Protein AF-A0A4Q6EFF0-F1 (afdb_monomer_lite)

Radius of gyration: 14.76 Å; chains: 1; bounding box: 32×19×44 Å

pLDDT: mean 73.94, std 7.17, range [50.03, 84.88]

Foldseek 3Di:
DDLVVLLVVLVVLLVVVVVLVCCVPPVVPVPPVVVVVSVVVVVVSVVVLVVSLVVLVVVCVVVVVPVPGSSNVSNVSSVVSVVVVVVVVVD

Structure (mmCIF, N/CA/C/O backbone):
data_AF-A0A4Q6EFF0-F1
#
_entry.id   AF-A0A4Q6EFF0-F1
#
loop_
_atom_site.group_PDB
_atom_site.id
_atom_site.type_symbol
_atom_site.label_atom_id
_atom_site.label_alt_id
_atom_site.label_comp_id
_atom_site.label_asym_id
_atom_site.label_entity_id
_atom_site.label_seq_id
_atom_site.pdbx_PDB_ins_code
_atom_site.Cartn_x
_atom_site.Cartn_y
_atom_site.Cartn_z
_atom_site.occupancy
_atom_site.B_iso_or_equiv
_atom_site.auth_seq_id
_atom_site.auth_comp_id
_atom_site.auth_asym_id
_atom_site.auth_atom_id
_atom_site.pdbx_PDB_model_num
ATOM 1 N N . MET A 1 1 ? -11.918 10.622 10.001 1.00 54.44 1 MET A N 1
ATOM 2 C CA . MET A 1 1 ? -12.172 9.596 8.963 1.00 54.44 1 MET A CA 1
ATOM 3 C C . MET A 1 1 ? -13.101 8.542 9.527 1.00 54.44 1 MET A C 1
ATOM 5 O O . MET A 1 1 ? -12.931 8.160 10.674 1.00 54.44 1 MET A O 1
ATOM 9 N N . ASN A 1 2 ? -14.100 8.126 8.753 1.00 68.31 2 ASN A N 1
ATOM 10 C CA . ASN A 1 2 ? -15.028 7.068 9.148 1.00 68.31 2 ASN A CA 1
ATOM 11 C C . ASN A 1 2 ? -14.386 5.702 8.825 1.00 68.31 2 ASN A C 1
ATOM 13 O O . ASN A 1 2 ? -13.804 5.583 7.745 1.00 68.31 2 ASN A O 1
ATOM 17 N N . ASN A 1 3 ? -14.494 4.686 9.692 1.00 64.12 3 ASN A N 1
ATOM 18 C CA . ASN A 1 3 ? -13.802 3.388 9.517 1.00 64.12 3 ASN A CA 1
ATOM 19 C C . ASN A 1 3 ? -14.081 2.737 8.144 1.00 64.12 3 ASN A C 1
ATOM 21 O O . ASN A 1 3 ? -13.187 2.159 7.534 1.00 64.12 3 ASN A O 1
ATOM 25 N N . LYS A 1 4 ? -15.299 2.914 7.607 1.00 71.25 4 LYS A N 1
ATOM 26 C CA . LYS A 1 4 ? -15.680 2.452 6.259 1.00 71.25 4 LYS A CA 1
ATOM 27 C C . LYS A 1 4 ? -14.880 3.126 5.136 1.00 71.25 4 LYS A C 1
ATOM 29 O O . LYS A 1 4 ? -14.487 2.461 4.188 1.00 71.25 4 LYS A O 1
ATOM 34 N N . ARG A 1 5 ? -14.615 4.436 5.242 1.00 72.38 5 ARG A N 1
ATOM 35 C CA . ARG A 1 5 ? -13.829 5.176 4.235 1.00 72.38 5 ARG A CA 1
ATOM 36 C C . ARG A 1 5 ? -12.367 4.736 4.236 1.00 72.38 5 ARG A C 1
ATOM 38 O O . ARG A 1 5 ? -11.777 4.641 3.172 1.00 72.38 5 ARG A O 1
ATOM 45 N N . LEU A 1 6 ? -11.815 4.455 5.418 1.00 72.69 6 LEU A N 1
ATOM 46 C CA . LEU A 1 6 ? -10.438 3.976 5.569 1.00 72.69 6 LEU A CA 1
ATOM 47 C C . LEU A 1 6 ? -10.266 2.612 4.886 1.00 72.69 6 LEU A C 1
ATOM 49 O O . LEU A 1 6 ? -9.346 2.436 4.104 1.00 72.69 6 LEU A O 1
ATOM 53 N N . PHE A 1 7 ? -11.224 1.704 5.080 1.00 73.25 7 PHE A N 1
ATOM 54 C CA . PHE A 1 7 ? -11.228 0.400 4.419 1.00 73.25 7 PHE A CA 1
ATOM 55 C C . PHE A 1 7 ? -11.338 0.490 2.887 1.00 73.25 7 PHE A C 1
ATOM 57 O O . PHE A 1 7 ? -10.587 -0.174 2.181 1.00 73.25 7 PHE A O 1
ATOM 64 N N . ILE A 1 8 ? -12.229 1.345 2.368 1.00 78.50 8 ILE A N 1
ATOM 65 C CA . ILE A 1 8 ? -12.378 1.552 0.916 1.00 78.50 8 ILE A CA 1
ATOM 66 C C . ILE A 1 8 ? -11.088 2.116 0.309 1.00 78.50 8 ILE A C 1
ATOM 68 O O . ILE A 1 8 ? -10.643 1.630 -0.726 1.00 78.50 8 ILE A O 1
ATOM 72 N N . LEU A 1 9 ? -10.470 3.105 0.961 1.00 77.75 9 LEU A N 1
ATOM 73 C CA . LEU A 1 9 ? -9.194 3.669 0.515 1.00 77.75 9 LEU A CA 1
ATOM 74 C C . LEU A 1 9 ? -8.098 2.602 0.468 1.00 77.75 9 LEU A C 1
ATOM 76 O O . LEU A 1 9 ? -7.406 2.504 -0.537 1.00 77.75 9 LEU A O 1
ATOM 80 N N . SER A 1 10 ? -7.997 1.760 1.498 1.00 74.44 10 SER A N 1
ATOM 81 C CA . SER A 1 10 ? -7.021 0.668 1.531 1.00 74.44 10 SER A CA 1
ATOM 82 C C . SER A 1 10 ? -7.228 -0.335 0.396 1.00 74.44 10 SER A C 1
ATOM 84 O O . SER A 1 10 ? -6.253 -0.734 -0.231 1.00 74.44 10 SER A O 1
ATOM 86 N N . ILE A 1 11 ? -8.476 -0.695 0.069 1.00 79.69 11 ILE A N 1
ATOM 87 C CA . ILE A 1 11 ? -8.773 -1.567 -1.082 1.00 79.69 11 ILE A CA 1
ATOM 88 C C . ILE A 1 11 ? -8.318 -0.919 -2.390 1.00 79.69 11 ILE A C 1
ATOM 90 O O . ILE A 1 11 ? -7.653 -1.570 -3.190 1.00 79.69 11 ILE A O 1
ATOM 94 N N . ILE A 1 12 ? -8.642 0.359 -2.604 1.00 83.31 12 ILE A N 1
ATOM 95 C CA . ILE A 1 12 ? -8.246 1.084 -3.819 1.00 83.31 12 ILE A CA 1
ATOM 96 C C . ILE A 1 12 ? -6.720 1.107 -3.950 1.00 83.31 12 ILE A C 1
ATOM 98 O O . ILE A 1 12 ? -6.192 0.853 -5.029 1.00 83.31 12 ILE A O 1
ATOM 102 N N . THR A 1 13 ? -6.006 1.360 -2.851 1.00 79.12 13 THR A N 1
ATOM 103 C CA . THR A 1 13 ? -4.540 1.364 -2.837 1.00 79.12 13 THR A CA 1
ATOM 104 C C . THR A 1 13 ? -3.961 -0.014 -3.14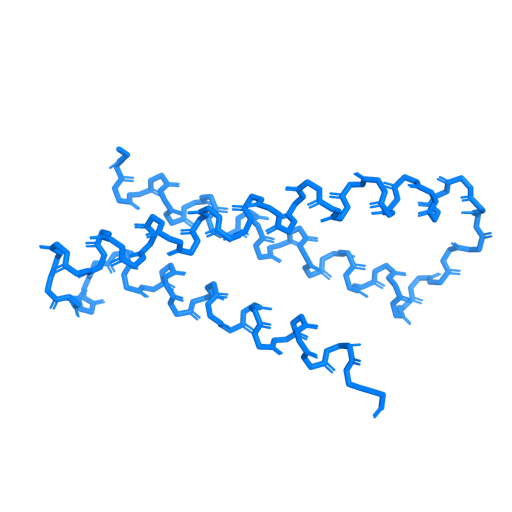8 1.00 79.12 13 THR A C 1
ATOM 106 O O . THR A 1 13 ? -3.046 -0.105 -3.961 1.00 79.12 13 THR A O 1
ATOM 109 N N . VAL A 1 14 ? -4.508 -1.087 -2.567 1.00 79.31 14 VAL A N 1
ATOM 110 C CA . VAL A 1 14 ? -4.078 -2.466 -2.855 1.00 79.31 14 VAL A CA 1
ATOM 111 C C . VAL A 1 14 ? -4.276 -2.791 -4.334 1.00 79.31 14 VAL A C 1
ATOM 113 O O . VAL A 1 14 ? -3.335 -3.220 -4.992 1.00 79.31 14 VAL A O 1
ATOM 116 N N . VAL A 1 15 ? -5.467 -2.524 -4.877 1.00 82.38 15 VAL A N 1
ATOM 117 C CA . VAL A 1 15 ? -5.784 -2.781 -6.291 1.00 82.38 15 VAL A CA 1
ATOM 118 C C . VAL A 1 15 ? -4.858 -1.991 -7.215 1.00 82.38 15 VAL A C 1
ATOM 120 O O . VAL A 1 15 ? -4.345 -2.548 -8.183 1.00 82.38 15 VAL A O 1
ATOM 123 N N . PHE A 1 16 ? -4.597 -0.719 -6.902 1.00 81.25 16 PHE A N 1
ATOM 124 C CA . PHE A 1 16 ? -3.678 0.112 -7.675 1.00 81.25 16 PHE A CA 1
ATOM 125 C C . PHE A 1 16 ? -2.265 -0.483 -7.710 1.00 81.25 16 PHE A C 1
ATOM 127 O O . PHE A 1 16 ? -1.714 -0.669 -8.790 1.00 81.25 16 PHE A O 1
ATOM 134 N N . PHE A 1 17 ? -1.698 -0.843 -6.554 1.00 76.56 17 PHE A N 1
ATOM 135 C CA . PHE A 1 17 ? -0.364 -1.448 -6.494 1.00 76.56 17 PHE A CA 1
ATOM 136 C C . PHE A 1 17 ? -0.309 -2.832 -7.153 1.00 76.56 17 PHE A C 1
ATOM 138 O O . PHE A 1 17 ? 0.689 -3.153 -7.791 1.00 76.56 17 PHE A O 1
ATOM 145 N N . SER A 1 18 ? -1.370 -3.637 -7.067 1.00 77.56 18 SER A N 1
ATOM 146 C CA . SER A 1 18 ? -1.442 -4.919 -7.779 1.00 77.56 18 SER A CA 1
ATOM 147 C C . SER A 1 18 ? -1.441 -4.741 -9.300 1.00 77.56 18 SER A C 1
ATOM 149 O O . SER A 1 18 ? -0.751 -5.483 -9.994 1.00 77.56 18 SER A O 1
ATOM 151 N N . LEU A 1 19 ? -2.162 -3.747 -9.829 1.00 75.25 19 LEU A N 1
ATOM 152 C CA . LEU A 1 19 ? -2.127 -3.407 -11.258 1.00 75.25 19 LEU A CA 1
ATOM 153 C C . LEU A 1 19 ? -0.748 -2.894 -11.683 1.00 75.25 19 LEU A C 1
ATOM 155 O O . LEU A 1 19 ? -0.254 -3.258 -12.747 1.00 75.25 19 LEU A O 1
ATOM 159 N N . LEU A 1 20 ? -0.115 -2.093 -10.826 1.00 74.19 20 LEU A N 1
ATOM 160 C CA . LEU A 1 20 ? 1.237 -1.574 -11.020 1.00 74.19 20 LEU A CA 1
ATOM 161 C C . LEU A 1 20 ? 2.255 -2.717 -11.134 1.00 74.19 20 LEU A C 1
ATOM 163 O O . LEU A 1 20 ? 3.058 -2.765 -12.066 1.00 74.19 20 LEU A O 1
ATOM 167 N N . PHE A 1 21 ? 2.157 -3.689 -10.228 1.00 70.75 21 PHE A N 1
ATOM 168 C CA . PHE A 1 21 ? 2.984 -4.891 -10.225 1.00 70.75 21 PHE A CA 1
ATOM 169 C C . PHE A 1 21 ? 2.745 -5.755 -11.470 1.00 70.75 21 PHE A C 1
ATOM 171 O O . PHE A 1 21 ? 3.694 -6.209 -12.106 1.00 70.75 21 PHE A O 1
ATOM 178 N N . LEU A 1 22 ? 1.483 -5.933 -11.872 1.00 72.12 22 LEU A N 1
ATOM 179 C CA . LEU A 1 22 ? 1.133 -6.666 -13.089 1.00 72.12 22 LEU A CA 1
ATOM 180 C C . LEU A 1 22 ? 1.720 -5.992 -14.339 1.00 72.12 22 LEU A C 1
ATOM 182 O O . LEU A 1 22 ? 2.231 -6.670 -15.231 1.00 72.12 22 LEU A O 1
ATOM 186 N N . ASN A 1 23 ? 1.703 -4.660 -14.383 1.00 70.06 23 ASN A N 1
ATOM 187 C CA . ASN A 1 23 ? 2.301 -3.902 -15.474 1.00 70.06 23 ASN A CA 1
ATOM 188 C C . ASN A 1 23 ? 3.831 -4.061 -15.520 1.00 70.06 23 ASN A C 1
ATOM 190 O O . ASN A 1 23 ? 4.400 -4.264 -16.591 1.00 70.06 23 ASN A O 1
ATOM 194 N N . ALA A 1 24 ? 4.486 -4.034 -14.356 1.00 67.06 24 ALA A N 1
ATOM 195 C CA . ALA A 1 24 ? 5.935 -4.182 -14.243 1.00 67.06 24 ALA A CA 1
ATOM 196 C C . ALA A 1 24 ? 6.435 -5.587 -14.632 1.00 67.06 24 ALA A C 1
ATOM 198 O O . ALA A 1 24 ? 7.429 -5.704 -15.347 1.00 67.06 24 ALA A O 1
ATOM 199 N N . TYR A 1 25 ? 5.750 -6.651 -14.196 1.00 65.75 25 TYR A N 1
ATOM 200 C CA . TYR A 1 25 ? 6.230 -8.027 -14.378 1.00 65.75 25 TYR A CA 1
ATOM 201 C C . TYR A 1 25 ? 5.669 -8.738 -15.615 1.00 65.75 25 TYR A C 1
ATOM 203 O O . TYR A 1 25 ? 6.383 -9.542 -16.215 1.00 65.75 25 TYR A O 1
ATOM 211 N N . VAL A 1 26 ? 4.416 -8.472 -16.005 1.00 63.94 26 VAL A N 1
ATOM 212 C CA . VAL A 1 26 ? 3.725 -9.233 -17.065 1.00 63.94 26 VAL A CA 1
ATOM 213 C C . VAL A 1 26 ? 3.640 -8.453 -18.371 1.00 63.94 26 VAL A C 1
ATOM 215 O O . VAL A 1 26 ? 3.949 -9.003 -19.423 1.00 63.94 26 VAL A O 1
ATOM 218 N N . LEU A 1 27 ? 3.232 -7.182 -18.323 1.00 64.12 27 LEU A N 1
ATOM 219 C CA . LEU A 1 27 ? 3.004 -6.398 -19.543 1.00 64.12 27 LEU A CA 1
ATOM 220 C C . LEU A 1 27 ?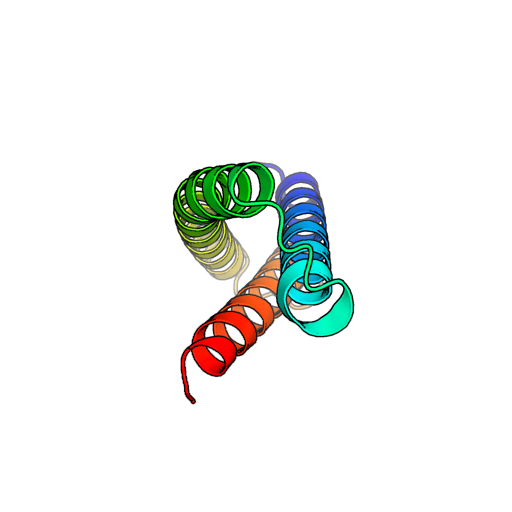 4.299 -5.863 -20.165 1.00 64.12 27 LEU A C 1
ATOM 222 O O . LEU A 1 27 ? 4.318 -5.684 -21.379 1.00 64.12 27 LEU A O 1
ATOM 226 N N . LYS A 1 28 ? 5.355 -5.613 -19.366 1.00 59.75 28 LYS A N 1
ATOM 227 C CA . LYS A 1 28 ? 6.675 -5.111 -19.819 1.00 59.75 28 LYS A CA 1
ATOM 228 C C . LYS A 1 28 ? 6.559 -4.067 -20.938 1.00 59.75 28 LYS A C 1
ATOM 230 O O . LYS A 1 28 ? 7.198 -4.160 -21.979 1.00 59.75 28 LYS A O 1
ATOM 235 N N . SER A 1 29 ? 5.693 -3.078 -20.738 1.00 59.91 29 SER A N 1
ATOM 236 C CA . SER A 1 29 ? 5.469 -2.039 -21.737 1.00 59.91 29 SER A CA 1
ATOM 237 C C . SER A 1 29 ? 6.722 -1.160 -21.866 1.00 59.91 29 SER A C 1
ATOM 239 O O . SER A 1 29 ? 6.954 -0.299 -21.022 1.00 59.91 29 SER A O 1
ATOM 241 N N . GLU A 1 30 ? 7.513 -1.354 -22.926 1.00 59.66 30 GLU A N 1
ATOM 242 C CA . GLU A 1 30 ? 8.826 -0.712 -23.163 1.00 59.66 30 GLU A CA 1
ATOM 243 C C . GLU A 1 30 ? 8.763 0.786 -23.525 1.00 59.66 30 GLU A C 1
ATOM 245 O O . GLU A 1 30 ? 9.773 1.420 -23.832 1.00 59.66 30 GLU A O 1
ATOM 250 N N . TYR A 1 31 ? 7.579 1.397 -23.488 1.00 66.06 31 TYR A N 1
ATOM 251 C CA . TYR A 1 31 ? 7.439 2.825 -23.743 1.00 66.06 31 TYR A CA 1
ATOM 252 C C . TYR A 1 31 ? 8.064 3.638 -22.605 1.00 66.06 31 TYR A C 1
ATOM 254 O O . TYR A 1 31 ? 7.525 3.707 -21.500 1.00 66.06 31 TYR A O 1
ATOM 262 N N . VAL A 1 32 ? 9.160 4.336 -22.912 1.00 64.75 32 VAL A N 1
ATOM 263 C CA . VAL A 1 32 ? 9.884 5.233 -21.991 1.00 64.75 32 VAL A CA 1
ATOM 264 C C . VAL A 1 32 ? 8.940 6.222 -21.293 1.00 64.75 32 VAL A C 1
ATOM 266 O O . VAL A 1 32 ? 9.062 6.457 -20.094 1.00 64.75 32 VAL A O 1
ATOM 269 N N . LEU A 1 33 ? 7.937 6.745 -22.009 1.00 65.75 33 LEU A N 1
ATOM 270 C CA . LEU A 1 33 ? 6.936 7.658 -21.444 1.00 65.75 33 LEU A CA 1
ATOM 271 C C . LEU A 1 33 ? 6.073 6.999 -20.354 1.00 65.75 33 LEU A C 1
ATOM 273 O O . LEU A 1 33 ? 5.735 7.638 -19.360 1.00 65.75 33 LEU A O 1
ATOM 277 N N . ILE A 1 34 ? 5.727 5.720 -20.536 1.00 70.06 34 ILE A N 1
ATOM 278 C CA . ILE A 1 34 ? 4.950 4.944 -19.565 1.00 70.06 34 ILE A CA 1
ATOM 279 C C . ILE A 1 34 ? 5.810 4.676 -18.335 1.00 70.06 34 ILE A C 1
ATOM 281 O O . ILE A 1 34 ? 5.314 4.869 -17.233 1.00 70.06 34 ILE A O 1
ATOM 285 N N . GLY A 1 35 ? 7.093 4.340 -18.512 1.00 68.75 35 GLY A N 1
ATOM 286 C CA . GLY A 1 35 ? 8.053 4.187 -17.414 1.00 68.75 35 GLY A CA 1
ATOM 287 C C . GLY A 1 35 ? 8.178 5.444 -16.548 1.00 68.75 35 GLY A C 1
ATOM 288 O O . GLY A 1 35 ? 8.017 5.365 -15.333 1.00 68.75 35 GLY A O 1
ATOM 289 N N . VAL A 1 36 ? 8.348 6.619 -17.165 1.00 71.81 36 VAL A N 1
ATOM 290 C CA . VAL A 1 36 ? 8.450 7.901 -16.439 1.00 71.81 36 VAL A CA 1
ATOM 291 C C . VAL A 1 36 ? 7.161 8.228 -15.681 1.00 71.81 36 VAL A C 1
ATOM 293 O O . VAL A 1 36 ? 7.213 8.612 -14.514 1.00 71.81 36 VAL A O 1
ATOM 296 N N . ILE A 1 37 ? 5.989 8.047 -16.302 1.00 74.88 37 ILE A N 1
ATOM 297 C CA . ILE A 1 37 ? 4.703 8.246 -15.615 1.00 74.88 37 ILE A CA 1
ATOM 298 C C . ILE A 1 37 ? 4.577 7.277 -14.435 1.00 74.88 37 ILE A C 1
ATOM 300 O O . ILE A 1 37 ? 4.113 7.681 -13.367 1.00 74.88 37 ILE A O 1
ATOM 304 N N . HIS A 1 38 ? 5.017 6.028 -14.607 1.00 71.50 38 HIS A N 1
ATOM 305 C CA . HIS A 1 38 ? 4.992 4.992 -13.579 1.00 71.50 38 HIS A CA 1
ATOM 306 C C . HIS A 1 38 ? 5.830 5.386 -12.363 1.00 71.50 38 HIS A C 1
ATOM 308 O O . HIS A 1 38 ? 5.338 5.321 -11.237 1.00 71.50 38 HIS A O 1
ATOM 314 N N . GLU A 1 39 ? 7.061 5.849 -12.584 1.00 74.12 39 GLU A N 1
ATOM 315 C CA . GLU A 1 39 ? 7.967 6.321 -11.531 1.00 74.12 39 GLU A CA 1
ATOM 316 C C . GLU A 1 39 ? 7.419 7.577 -10.838 1.00 74.12 39 GLU A C 1
ATOM 318 O O . GLU A 1 39 ? 7.362 7.654 -9.608 1.00 74.12 39 GLU A O 1
ATOM 323 N N . MET A 1 40 ? 6.908 8.540 -11.612 1.00 78.88 40 MET A N 1
ATOM 324 C CA . MET A 1 40 ? 6.325 9.763 -11.057 1.00 78.88 40 MET A CA 1
ATOM 325 C C . MET A 1 40 ? 5.050 9.516 -10.249 1.00 78.88 40 MET A C 1
ATOM 327 O O . MET A 1 40 ? 4.772 10.283 -9.330 1.00 78.88 40 MET A O 1
ATOM 331 N N . THR A 1 41 ? 4.271 8.471 -10.553 1.00 76.62 41 THR A N 1
ATOM 332 C CA . THR A 1 41 ? 3.086 8.104 -9.757 1.00 76.62 41 THR A CA 1
ATOM 333 C C . THR A 1 41 ? 3.403 7.171 -8.595 1.00 76.62 41 THR A C 1
ATOM 335 O O . THR A 1 41 ? 2.733 7.265 -7.569 1.00 76.62 41 THR A O 1
ATOM 338 N N . THR A 1 42 ? 4.428 6.321 -8.677 1.00 78.12 42 THR A N 1
ATOM 339 C CA . THR A 1 42 ? 4.792 5.413 -7.571 1.00 78.12 42 THR A CA 1
ATOM 340 C C . THR A 1 42 ? 5.268 6.167 -6.336 1.00 78.12 42 THR A C 1
ATOM 342 O O . THR A 1 42 ? 4.848 5.823 -5.232 1.00 78.12 42 THR A O 1
ATOM 345 N N . ILE A 1 43 ? 6.086 7.212 -6.494 1.00 79.94 43 ILE A N 1
ATOM 346 C CA . ILE A 1 43 ? 6.610 8.016 -5.374 1.00 79.94 43 ILE A CA 1
ATOM 347 C C . ILE A 1 43 ? 5.482 8.631 -4.514 1.00 79.94 43 ILE A C 1
ATOM 349 O O . ILE A 1 43 ? 5.446 8.373 -3.304 1.00 79.94 43 ILE A O 1
ATOM 353 N N . PRO A 1 44 ? 4.524 9.403 -5.072 1.00 79.31 44 PRO A N 1
ATOM 354 C CA . PRO A 1 44 ? 3.418 9.943 -4.289 1.00 79.31 44 PRO A CA 1
ATOM 355 C C . PRO A 1 44 ? 2.504 8.841 -3.742 1.00 79.31 44 PRO A C 1
ATOM 357 O O . PRO A 1 44 ? 1.982 8.991 -2.636 1.00 79.31 44 PRO A O 1
ATOM 360 N N . MET A 1 45 ? 2.345 7.712 -4.444 1.00 79.25 45 MET A N 1
ATOM 361 C CA . MET A 1 45 ? 1.540 6.594 -3.943 1.00 79.25 45 MET A CA 1
ATOM 362 C C . MET A 1 45 ? 2.188 5.885 -2.749 1.00 79.25 45 MET A C 1
ATOM 364 O O . MET A 1 45 ? 1.481 5.473 -1.833 1.00 79.25 45 MET A O 1
ATOM 368 N N . LEU A 1 46 ? 3.519 5.776 -2.716 1.00 80.69 46 LEU A N 1
ATOM 369 C CA . LEU A 1 46 ? 4.286 5.258 -1.578 1.00 80.69 46 LEU A CA 1
ATOM 370 C C . LEU A 1 46 ? 4.139 6.160 -0.348 1.00 80.69 46 LEU A C 1
ATOM 372 O O . LEU A 1 46 ? 3.890 5.670 0.755 1.00 80.69 46 LEU A O 1
ATOM 376 N N . LEU A 1 47 ? 4.213 7.480 -0.536 1.00 82.25 47 LEU A N 1
ATOM 377 C CA . LEU A 1 47 ? 3.944 8.448 0.533 1.00 82.25 47 LEU A CA 1
ATOM 378 C C . LEU A 1 47 ? 2.497 8.340 1.035 1.00 82.25 47 LEU A C 1
ATOM 380 O O . LEU A 1 47 ? 2.250 8.342 2.244 1.00 82.25 47 LEU A O 1
ATOM 384 N N . PHE A 1 48 ? 1.539 8.187 0.120 1.00 82.69 48 PHE A N 1
ATOM 385 C CA . PHE A 1 48 ? 0.133 7.994 0.465 1.00 82.69 48 PHE A CA 1
ATOM 386 C C . PHE A 1 48 ? -0.107 6.675 1.214 1.00 82.69 48 PHE A C 1
ATOM 388 O O . PHE A 1 48 ? -0.876 6.644 2.176 1.00 82.69 48 PHE A O 1
ATOM 395 N N . LEU A 1 49 ? 0.593 5.603 0.834 1.00 80.06 49 LEU A N 1
ATOM 396 C CA . LEU A 1 49 ? 0.565 4.314 1.522 1.00 80.06 49 LEU A CA 1
ATOM 397 C C . LEU A 1 49 ? 1.082 4.443 2.959 1.00 80.06 49 LEU A C 1
ATOM 399 O O . LEU A 1 49 ? 0.419 3.978 3.886 1.00 80.06 49 LEU A O 1
ATOM 403 N N . ALA A 1 50 ? 2.215 5.120 3.167 1.00 80.44 50 ALA A N 1
ATOM 404 C CA . ALA A 1 50 ? 2.763 5.366 4.501 1.00 80.44 50 ALA A CA 1
ATOM 405 C C . ALA A 1 50 ? 1.777 6.151 5.385 1.00 80.44 50 ALA A C 1
ATOM 407 O O . ALA A 1 50 ? 1.564 5.810 6.553 1.00 80.44 50 ALA A O 1
ATOM 408 N N . PHE A 1 51 ? 1.106 7.153 4.813 1.00 84.88 51 PHE A N 1
ATOM 409 C CA . PHE A 1 51 ? 0.052 7.900 5.495 1.00 84.88 51 PHE A CA 1
ATOM 410 C C . PHE A 1 51 ? -1.136 6.997 5.861 1.00 84.88 51 PHE A C 1
ATOM 412 O O . PHE A 1 51 ? -1.588 6.997 7.007 1.00 84.88 51 PHE A O 1
ATOM 419 N N . LEU A 1 52 ? -1.614 6.171 4.927 1.00 80.25 52 LEU A N 1
ATOM 420 C CA . LEU A 1 52 ? -2.690 5.204 5.164 1.00 80.25 52 LEU A CA 1
ATOM 421 C C . LEU A 1 52 ? -2.343 4.210 6.273 1.00 80.25 52 LEU A C 1
ATOM 423 O O . LEU A 1 52 ? -3.175 3.977 7.150 1.00 80.25 52 LEU A O 1
ATOM 427 N N . VAL A 1 53 ? -1.121 3.674 6.282 1.00 82.62 53 VAL A N 1
ATOM 428 C CA . VAL A 1 53 ? -0.624 2.777 7.334 1.00 82.62 53 VAL A CA 1
ATOM 429 C C . VAL A 1 53 ? -0.642 3.485 8.685 1.00 82.62 53 VAL A C 1
ATOM 431 O O . VAL A 1 53 ? -1.221 2.956 9.635 1.00 82.62 53 VAL A O 1
ATOM 434 N N . TYR A 1 54 ? -0.099 4.704 8.774 1.00 82.56 54 TYR A N 1
ATOM 435 C CA . TYR A 1 54 ? -0.102 5.490 10.010 1.00 82.56 54 TYR A CA 1
ATOM 436 C C . TYR A 1 54 ? -1.523 5.702 10.553 1.00 82.56 54 TYR A C 1
ATOM 438 O O . TYR A 1 54 ? -1.797 5.457 11.733 1.00 82.56 54 TYR A O 1
ATOM 446 N N . PHE A 1 55 ? -2.463 6.099 9.691 1.00 78.62 55 PHE A N 1
ATOM 447 C CA . PHE A 1 55 ? -3.860 6.267 10.087 1.00 78.62 55 PHE A CA 1
ATOM 448 C C . PHE A 1 55 ? -4.514 4.942 10.475 1.00 78.62 55 PHE A C 1
ATOM 450 O O . PHE A 1 55 ? -5.231 4.898 11.476 1.00 78.62 55 PHE A O 1
ATOM 457 N N . SER A 1 56 ? -4.256 3.862 9.739 1.00 76.38 56 SER A N 1
ATOM 458 C CA . SER A 1 56 ? -4.811 2.543 10.040 1.00 76.38 56 SER A CA 1
ATOM 459 C C . SER A 1 56 ? -4.315 2.032 11.395 1.00 76.38 56 SER A C 1
ATOM 461 O O . SER A 1 56 ? -5.126 1.552 12.183 1.00 76.38 56 SER A O 1
ATOM 463 N N . VAL A 1 57 ? -3.031 2.214 11.726 1.00 79.75 57 VAL A N 1
ATOM 464 C CA . VAL A 1 57 ? -2.452 1.888 1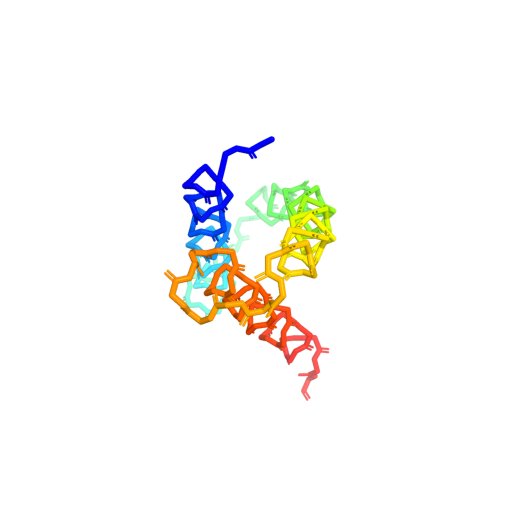3.044 1.00 79.75 57 VAL A CA 1
ATOM 465 C C . VAL A 1 57 ? -3.097 2.722 14.144 1.00 79.75 57 VAL A C 1
ATOM 467 O O . VAL A 1 57 ? -3.584 2.167 15.130 1.00 79.75 57 VAL A O 1
ATOM 470 N N . LYS A 1 58 ? -3.185 4.044 13.962 1.00 78.38 58 LYS A N 1
ATOM 471 C CA . LYS A 1 58 ? -3.798 4.953 14.941 1.00 78.38 58 LYS A CA 1
ATOM 472 C C . LYS A 1 58 ? -5.262 4.601 15.227 1.00 78.38 58 LYS A C 1
ATOM 474 O O . LYS A 1 58 ? -5.681 4.601 16.384 1.00 78.38 58 LYS A O 1
ATOM 479 N N . PHE A 1 59 ? -6.042 4.286 14.192 1.00 76.12 59 PHE A N 1
ATOM 480 C CA . PHE A 1 59 ? -7.436 3.867 14.349 1.00 76.12 59 PHE A CA 1
ATOM 481 C C . PHE A 1 59 ? -7.557 2.471 14.966 1.00 76.12 59 PHE A C 1
ATOM 483 O O . PHE A 1 59 ? -8.398 2.281 15.839 1.00 76.12 59 PHE A O 1
ATOM 490 N N . SER A 1 60 ? -6.700 1.522 14.584 1.00 72.12 60 SER A N 1
ATOM 491 C CA . SER A 1 60 ? -6.714 0.168 15.149 1.00 72.12 60 SER A CA 1
ATOM 492 C C . SER A 1 60 ? -6.334 0.163 16.637 1.00 72.12 60 SER A C 1
ATOM 494 O O . SER A 1 60 ? -7.002 -0.494 17.432 1.00 72.12 60 SER A O 1
ATOM 496 N N . LEU A 1 61 ? -5.362 0.987 17.051 1.00 75.75 61 LEU A N 1
ATOM 497 C CA . LEU A 1 61 ? -5.022 1.218 18.462 1.00 75.75 61 LEU A CA 1
ATOM 498 C C . LEU A 1 61 ? -6.201 1.816 19.241 1.00 75.75 61 LEU A C 1
ATOM 500 O O . LEU A 1 61 ? -6.543 1.331 20.319 1.00 75.75 61 LEU A O 1
ATOM 504 N N . LYS A 1 62 ? -6.869 2.831 18.676 1.00 75.81 62 LYS A N 1
ATOM 505 C CA . LYS A 1 62 ? -8.058 3.453 19.285 1.00 75.81 62 LYS A CA 1
ATOM 506 C C . LYS A 1 62 ? -9.219 2.464 19.437 1.00 75.81 62 LYS A C 1
ATOM 508 O O . LYS A 1 62 ? -9.962 2.522 20.411 1.00 75.81 62 LYS A O 1
ATOM 513 N N . ASP A 1 63 ? -9.350 1.540 18.493 1.00 71.62 63 ASP A N 1
ATOM 514 C CA . ASP A 1 63 ? -10.361 0.486 18.475 1.00 71.62 63 ASP A CA 1
ATOM 515 C C . ASP A 1 63 ? -9.946 -0.789 19.252 1.00 71.62 63 ASP A C 1
ATOM 517 O O . ASP A 1 63 ? -10.664 -1.792 19.182 1.00 71.62 63 ASP A O 1
ATOM 521 N N . ARG A 1 64 ? -8.824 -0.758 19.997 1.00 74.31 64 ARG A N 1
ATOM 522 C CA . ARG A 1 64 ? -8.197 -1.894 20.714 1.00 74.31 64 ARG A CA 1
ATOM 523 C C . ARG A 1 64 ? -8.019 -3.153 19.857 1.00 74.31 64 ARG A C 1
ATOM 525 O O . ARG A 1 64 ? -8.292 -4.256 20.322 1.00 74.31 64 ARG A O 1
ATOM 532 N N . PHE A 1 65 ? -7.614 -2.999 18.597 1.00 65.44 65 PHE A N 1
ATOM 533 C CA . PHE A 1 65 ? -7.419 -4.112 17.658 1.00 65.44 65 PHE A CA 1
ATOM 534 C C . PHE A 1 65 ? -8.634 -5.050 17.561 1.00 65.44 65 PHE A C 1
ATOM 536 O O . PHE A 1 65 ? -8.502 -6.261 17.400 1.00 65.44 65 PHE A O 1
ATOM 543 N N . SER A 1 66 ? -9.849 -4.504 17.673 1.00 68.06 66 SER A N 1
ATOM 544 C CA . SER A 1 66 ? -11.057 -5.315 17.560 1.00 68.06 66 SER A CA 1
ATOM 545 C C . SER A 1 66 ? -11.176 -5.907 16.149 1.00 68.06 66 SER A C 1
ATOM 547 O O . SER A 1 66 ? -11.422 -5.187 15.182 1.00 68.06 66 SER A O 1
ATOM 549 N N . ILE A 1 67 ? -11.057 -7.234 16.049 1.00 63.00 67 ILE A N 1
ATOM 550 C CA . ILE A 1 67 ? -11.058 -8.012 14.793 1.00 63.00 67 ILE A CA 1
ATOM 551 C C . ILE A 1 67 ? -12.360 -7.822 13.991 1.00 63.00 67 ILE A C 1
ATOM 553 O O . ILE A 1 67 ? -12.376 -7.933 12.767 1.00 63.00 67 ILE A O 1
ATOM 557 N N . LYS A 1 68 ? -13.464 -7.477 14.671 1.00 64.81 68 LYS A N 1
ATOM 558 C CA . LYS A 1 68 ? -14.766 -7.200 14.039 1.00 64.81 68 LYS A CA 1
ATOM 559 C C . LYS A 1 68 ? -14.810 -5.861 13.296 1.00 64.81 68 LYS A C 1
ATOM 561 O O . LYS A 1 68 ? -15.762 -5.603 12.563 1.00 64.81 68 LYS A O 1
ATOM 566 N N . LYS A 1 69 ? -13.827 -4.979 13.500 1.00 68.44 69 LYS A N 1
ATOM 567 C CA . LYS A 1 69 ? -13.805 -3.646 12.895 1.00 68.44 69 LYS A CA 1
ATOM 568 C C . LYS A 1 69 ? -12.942 -3.640 11.638 1.00 68.44 69 LYS A C 1
ATOM 570 O O . LYS A 1 69 ? -11.821 -4.139 11.620 1.00 68.44 69 LYS A O 1
ATOM 575 N N . ALA A 1 70 ? -13.458 -2.979 10.603 1.00 68.50 70 ALA A N 1
ATOM 576 C CA . ALA A 1 70 ? -12.793 -2.828 9.308 1.00 68.50 70 ALA 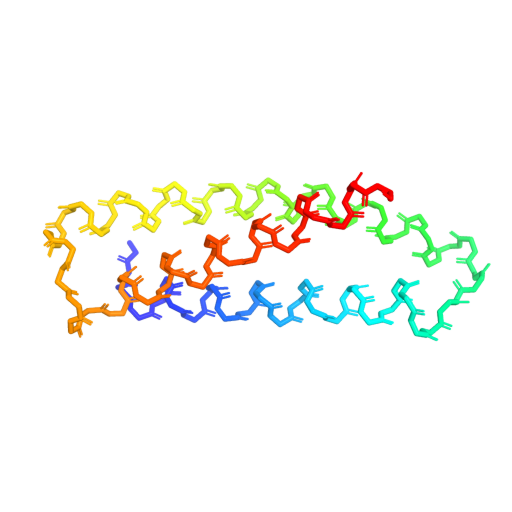A CA 1
ATOM 577 C C . ALA A 1 70 ? -11.392 -2.182 9.402 1.00 68.50 70 ALA A C 1
ATOM 579 O O . ALA A 1 70 ? -10.552 -2.405 8.535 1.00 68.50 70 ALA A O 1
ATOM 580 N N . SER A 1 71 ? -11.116 -1.431 10.475 1.00 67.38 71 SER A N 1
ATOM 581 C CA . SER A 1 71 ? -9.810 -0.832 10.782 1.00 67.38 71 SER A CA 1
ATOM 582 C C . SER A 1 71 ? -8.691 -1.876 10.916 1.00 67.38 71 SER A C 1
ATOM 584 O O . SER A 1 71 ? -7.575 -1.636 10.461 1.00 67.38 71 SER A O 1
ATOM 586 N N . PHE A 1 72 ? -8.989 -3.042 11.504 1.00 75.19 72 PHE A N 1
ATOM 587 C CA . PHE A 1 72 ? -8.018 -4.124 11.687 1.00 75.19 72 PHE A CA 1
ATOM 588 C C . PHE A 1 72 ? -7.692 -4.815 10.358 1.00 75.19 72 PHE A C 1
ATOM 590 O O . PHE A 1 72 ? -6.526 -4.997 10.022 1.00 75.19 72 PHE A O 1
ATOM 597 N N . TRP A 1 73 ? -8.719 -5.116 9.560 1.00 72.38 73 TRP 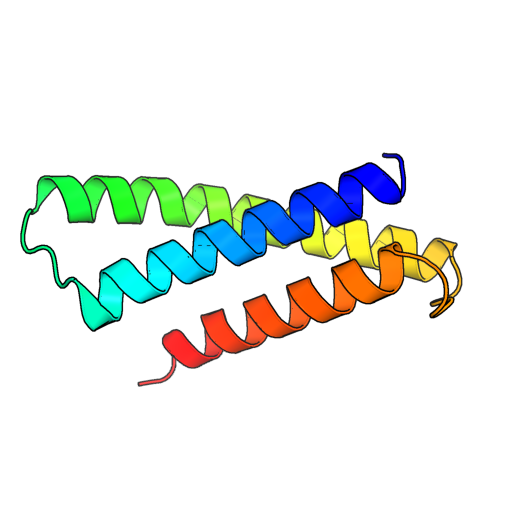A N 1
ATOM 598 C CA . TRP A 1 73 ? -8.561 -5.712 8.229 1.00 72.38 73 TRP A CA 1
ATOM 599 C C . TRP A 1 73 ? -7.835 -4.789 7.250 1.00 72.38 73 TRP A C 1
ATOM 601 O O . TRP A 1 73 ? -6.968 -5.240 6.509 1.00 72.38 73 TRP A O 1
ATOM 611 N N . SER A 1 74 ? -8.132 -3.488 7.300 1.00 76.25 74 SER A N 1
ATOM 612 C CA . SER A 1 74 ? -7.387 -2.461 6.566 1.00 76.25 74 SER A CA 1
ATOM 613 C C . SER A 1 74 ? -5.899 -2.491 6.918 1.00 76.25 74 SER A C 1
ATOM 615 O O . SER A 1 74 ? -5.052 -2.472 6.032 1.00 76.25 74 SER A O 1
ATOM 617 N N . LEU A 1 75 ? -5.574 -2.582 8.210 1.00 79.00 75 LEU A N 1
ATOM 618 C CA . LEU A 1 75 ? -4.194 -2.628 8.685 1.00 79.00 75 LEU A CA 1
ATOM 619 C C . LEU A 1 75 ? -3.486 -3.899 8.197 1.00 79.00 75 LEU A C 1
ATOM 621 O O . LEU A 1 75 ? -2.381 -3.808 7.674 1.00 79.00 75 LEU A O 1
ATOM 625 N N . ALA A 1 76 ? -4.135 -5.061 8.304 1.00 79.50 76 ALA A N 1
ATOM 626 C CA . ALA A 1 76 ? -3.589 -6.331 7.829 1.00 79.50 76 ALA A CA 1
ATOM 627 C C . ALA A 1 76 ? -3.308 -6.319 6.315 1.00 79.50 76 ALA A C 1
ATOM 629 O O . ALA A 1 76 ? -2.229 -6.727 5.890 1.00 79.50 76 ALA A O 1
ATOM 630 N N . MET A 1 77 ? -4.238 -5.793 5.507 1.00 80.69 77 MET A N 1
ATOM 631 C CA . MET A 1 77 ? -4.043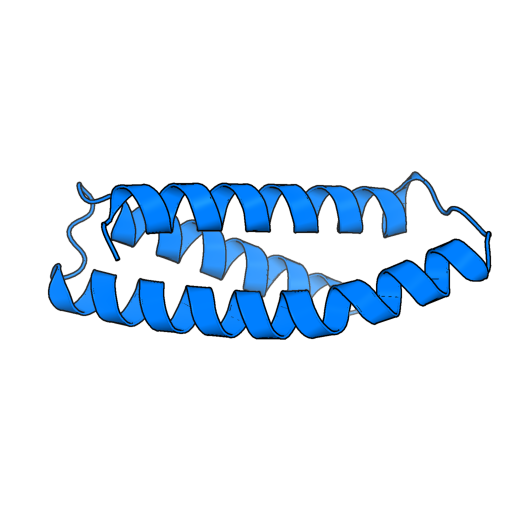 -5.648 4.060 1.00 80.69 77 MET A CA 1
ATOM 632 C C . MET A 1 77 ? -2.894 -4.697 3.723 1.00 80.69 77 MET A C 1
ATOM 634 O O . MET A 1 77 ? -2.064 -5.021 2.880 1.00 80.69 77 MET A O 1
ATOM 638 N N . LEU A 1 78 ? -2.817 -3.546 4.396 1.00 82.94 78 LEU A N 1
ATOM 639 C CA . LEU A 1 78 ? -1.748 -2.576 4.166 1.00 82.94 78 LEU A CA 1
ATOM 640 C C . LEU A 1 78 ? -0.375 -3.133 4.568 1.00 82.94 78 LEU A C 1
ATOM 642 O O . LEU A 1 78 ? 0.587 -2.930 3.835 1.00 82.94 78 LEU A O 1
ATOM 646 N N . ILE A 1 79 ? -0.275 -3.874 5.678 1.00 83.69 79 ILE A N 1
ATOM 647 C CA . ILE A 1 79 ? 0.970 -4.559 6.064 1.00 83.69 79 ILE A CA 1
ATOM 648 C C . ILE A 1 79 ? 1.363 -5.596 5.015 1.00 83.69 79 ILE A C 1
ATOM 650 O O . ILE A 1 79 ? 2.517 -5.623 4.601 1.00 83.69 79 ILE A O 1
ATOM 654 N N . CYS A 1 80 ? 0.418 -6.421 4.559 1.00 83.19 80 CYS A N 1
ATOM 655 C CA . CYS A 1 80 ? 0.683 -7.405 3.512 1.00 83.19 80 CYS A CA 1
ATOM 656 C C . CYS A 1 80 ? 1.207 -6.726 2.236 1.00 83.19 80 CYS A C 1
ATOM 658 O O . CYS A 1 80 ? 2.214 -7.158 1.682 1.00 83.19 80 CYS A O 1
ATOM 660 N N . LEU A 1 81 ? 0.601 -5.602 1.839 1.00 81.31 81 LEU A N 1
ATOM 661 C CA . LEU A 1 81 ? 1.046 -4.818 0.689 1.00 81.31 81 LEU A CA 1
ATOM 662 C C . LEU A 1 81 ? 2.469 -4.271 0.867 1.00 81.31 81 LEU A C 1
ATOM 664 O O . LEU A 1 81 ? 3.264 -4.329 -0.065 1.00 81.31 81 LEU A O 1
ATOM 668 N N . VAL A 1 82 ? 2.808 -3.771 2.060 1.00 82.06 82 VAL A N 1
ATOM 669 C CA . VAL A 1 82 ? 4.164 -3.295 2.376 1.00 82.06 82 VAL A CA 1
ATOM 670 C C . VAL A 1 82 ? 5.177 -4.437 2.303 1.00 82.06 82 VAL A C 1
ATOM 672 O O . VAL A 1 82 ? 6.248 -4.250 1.736 1.00 82.06 82 VAL A O 1
ATOM 675 N N . VAL A 1 83 ? 4.847 -5.625 2.819 1.00 82.31 83 VAL A N 1
ATOM 676 C CA . VAL A 1 83 ? 5.727 -6.804 2.740 1.00 82.31 83 VAL A CA 1
ATOM 677 C C . VAL A 1 83 ? 5.965 -7.216 1.287 1.00 82.31 83 VAL A C 1
ATOM 679 O O . VAL A 1 83 ? 7.103 -7.488 0.922 1.00 82.31 83 VAL A O 1
ATOM 682 N N . VAL A 1 84 ? 4.926 -7.211 0.446 1.00 79.50 84 VAL A N 1
ATOM 683 C CA . VAL A 1 84 ? 5.054 -7.502 -0.993 1.00 79.50 84 VAL A CA 1
ATOM 684 C C . VAL A 1 84 ? 5.905 -6.446 -1.699 1.00 79.50 84 VAL A C 1
ATOM 686 O O . VAL A 1 84 ? 6.781 -6.799 -2.481 1.00 79.50 84 VAL A O 1
ATOM 689 N N . LEU A 1 85 ? 5.693 -5.162 -1.397 1.00 78.56 85 LEU A N 1
ATOM 690 C CA . LEU A 1 85 ? 6.501 -4.066 -1.934 1.00 78.56 85 LEU A CA 1
ATOM 691 C C . LEU A 1 85 ? 7.974 -4.231 -1.568 1.00 78.56 85 LEU A C 1
ATOM 693 O O . LEU A 1 85 ? 8.812 -4.234 -2.457 1.00 78.56 85 LEU A O 1
ATOM 697 N N . VAL A 1 86 ? 8.291 -4.419 -0.286 1.00 78.38 86 VAL A N 1
ATOM 698 C CA . VAL A 1 86 ? 9.673 -4.616 0.178 1.00 78.38 86 VAL A CA 1
ATOM 699 C C . VAL A 1 86 ? 10.275 -5.888 -0.418 1.00 78.38 86 VAL A C 1
ATOM 701 O O . VAL A 1 86 ? 11.415 -5.857 -0.869 1.00 78.38 86 VAL A O 1
ATOM 704 N N . GLY A 1 87 ? 9.508 -6.978 -0.490 1.00 73.31 87 GLY A N 1
ATOM 705 C CA . GLY A 1 87 ? 9.926 -8.217 -1.145 1.00 73.31 87 GLY A CA 1
ATOM 706 C C . GLY A 1 87 ? 10.223 -8.036 -2.635 1.00 73.31 87 GLY A C 1
ATOM 707 O O . GLY A 1 87 ? 11.142 -8.659 -3.140 1.00 73.31 87 GLY A O 1
ATOM 708 N N . SER A 1 88 ? 9.521 -7.131 -3.321 1.00 68.62 88 SER A N 1
ATOM 709 C CA . SER A 1 88 ? 9.801 -6.780 -4.718 1.00 68.62 88 SER A CA 1
ATOM 710 C C . SER A 1 88 ? 11.121 -6.024 -4.913 1.00 68.62 88 SER A C 1
ATOM 712 O O . SER A 1 88 ? 11.620 -5.992 -6.035 1.00 68.62 88 SER A O 1
ATOM 714 N N . PHE A 1 89 ? 11.670 -5.397 -3.866 1.00 66.75 89 PHE A N 1
ATOM 715 C CA . PHE A 1 89 ? 12.982 -4.735 -3.903 1.00 66.75 89 PHE A CA 1
ATOM 716 C C . PHE A 1 89 ? 14.136 -5.671 -3.520 1.00 66.75 89 PHE A C 1
ATOM 718 O O . PHE A 1 89 ? 15.295 -5.278 -3.654 1.00 66.75 89 PHE A O 1
ATOM 725 N N . ILE A 1 90 ? 13.841 -6.879 -3.029 1.00 65.62 90 ILE A N 1
ATOM 726 C CA . ILE A 1 90 ? 14.847 -7.901 -2.735 1.00 65.62 90 ILE A CA 1
ATOM 727 C C . ILE A 1 90 ? 15.031 -8.725 -4.022 1.00 65.62 90 ILE A C 1
ATOM 729 O O . ILE A 1 90 ? 14.069 -9.369 -4.446 1.00 65.62 90 ILE A O 1
ATOM 733 N N . PRO A 1 91 ? 16.204 -8.650 -4.678 1.00 50.03 91 PRO A N 1
ATOM 734 C CA . PRO A 1 91 ? 16.477 -9.365 -5.924 1.00 50.03 91 PRO A CA 1
ATOM 735 C C . PRO A 1 91 ? 16.573 -10.883 -5.740 1.00 50.03 91 PRO A C 1
ATOM 737 O O . PRO A 1 91 ? 16.956 -11.334 -4.634 1.00 50.03 91 PRO A O 1
#

Secondary structure (DSSP, 8-state):
--HHHHHHHHHHHHHHHHHHHHIIIII----HHHHHHHHHHHHHHHHHHHHHHHHHHHHHHHTTT-TTSHHHHHHHHHHHHHHHHHHHT--

Sequence (91 aa):
MNNKRLFILSIITVVFFSLLFLNAYVLKSEYVLIGVIHEMTTIPMLLFLAFLVYFSVKFSLKDRFSIKKASFWSLAMLICLVVVLVGSFIP